Protein AF-A0A1L7GFX3-F1 (afdb_monomer)

Solvent-accessible surface area (backbone atoms only — not comparable to full-atom values): 7476 Å² total; per-residue (Å²): 140,86,83,82,81,81,78,83,74,85,76,79,79,80,67,77,78,74,53,72,65,54,54,51,50,52,54,73,70,51,88,60,59,91,65,39,43,67,44,82,54,96,94,34,83,44,75,42,70,45,82,66,70,79,55,50,61,63,53,49,54,53,33,62,64,45,45,82,72,45,58,91,97,56,78,64,75,74,83,45,100,79,50,70,96,71,86,85,87,68,61,90,55,42,68,42,77,40,62,78,95,73,61,45,71,44,80,47,67,125

Secondary structure (DSSP, 8-state):
---------------SPPPHHHHHHHHHH--PPTTEEEEEETTEEEEEE---GGGHHHHHHHHHHHHTTSPTT------BTTB-SS-----TTS-EEEPTTT-EEEP---

pLDDT: mean 72.84, std 16.41, range [32.16, 92.0]

Foldseek 3Di:
DDDDDDDDDDDPDDDDLPDLVVVVVCQVPDPQPPQWHWDQDPNDTDIGGHPPCPCVVVLVVVQVVCQVVDDPPDGRDDQDPVGDPDDDDDPQQDWDQDDPPVGDTDGRRD

Mean predicted aligned error: 13.41 Å

Radius of gyration: 19.48 Å; Cα contacts (8 Å, |Δi|>4): 80; chains: 1; bounding box: 34×40×52 Å

Nearest PDB structures (foldseek):
  2l6r-assembly1_A  TM=3.110E-01  e=3.092E+00  Lambdavirus lambda
  8f7x-assembly1_R  TM=3.405E-01  e=8.062E+00  Homo sapiens
  7d59-assembly1_O  TM=2.971E-01  e=7.031E+00  Homo sapiens

Structure (mmCIF, N/CA/C/O backbone):
data_AF-A0A1L7GFX3-F1
#
_entry.id   AF-A0A1L7GFX3-F1
#
loop_
_atom_site.group_PDB
_atom_site.id
_atom_site.type_symbol
_atom_site.label_atom_id
_atom_site.label_alt_id
_atom_site.label_comp_id
_atom_site.label_asym_id
_atom_site.label_entity_id
_atom_site.label_seq_id
_atom_site.pdbx_PDB_ins_code
_atom_site.Cartn_x
_atom_site.Cartn_y
_atom_site.Cartn_z
_atom_site.occupancy
_atom_site.B_iso_or_equiv
_atom_site.auth_seq_id
_atom_site.auth_comp_id
_atom_site.auth_asym_id
_atom_site.auth_atom_id
_atom_site.pdbx_PDB_model_num
ATOM 1 N N . MET A 1 1 ? 20.996 23.389 27.870 1.00 32.59 1 MET A N 1
ATOM 2 C CA . MET A 1 1 ? 20.246 22.245 28.429 1.00 32.59 1 MET A CA 1
ATOM 3 C C . MET A 1 1 ? 18.790 22.652 28.503 1.00 32.59 1 MET A C 1
ATOM 5 O O . MET A 1 1 ? 18.448 23.489 29.323 1.00 32.59 1 MET A O 1
ATOM 9 N N . THR A 1 2 ? 17.964 22.149 27.594 1.00 32.16 2 THR A N 1
ATOM 10 C CA . THR A 1 2 ? 16.516 22.385 27.579 1.00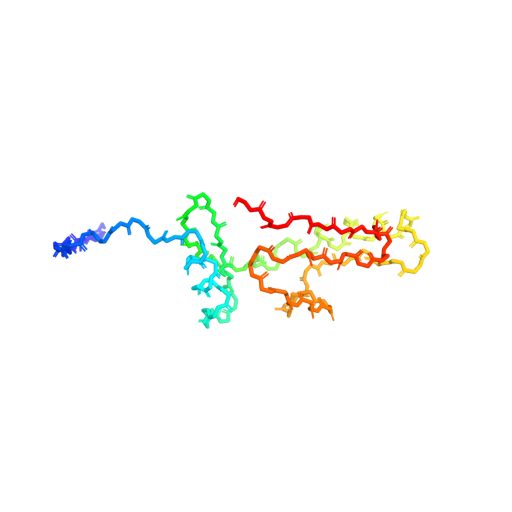 32.16 2 THR A CA 1
ATOM 11 C C . THR A 1 2 ? 15.853 21.106 28.070 1.00 32.16 2 THR A C 1
ATOM 13 O O . THR A 1 2 ? 15.974 20.057 27.446 1.00 32.16 2 THR A O 1
ATOM 16 N N . ILE A 1 3 ? 15.237 21.188 29.243 1.00 39.69 3 ILE A N 1
ATOM 17 C CA . ILE A 1 3 ? 14.490 20.113 29.898 1.00 39.69 3 ILE A CA 1
ATOM 18 C C . ILE A 1 3 ? 13.079 20.085 29.306 1.00 39.69 3 ILE A C 1
ATOM 20 O O . ILE A 1 3 ? 12.332 21.051 29.439 1.00 39.69 3 ILE A O 1
ATOM 24 N N . MET A 1 4 ? 12.731 18.991 28.631 1.00 35.28 4 MET A N 1
ATOM 25 C CA . MET A 1 4 ? 11.360 18.686 28.223 1.00 35.28 4 MET A CA 1
ATOM 26 C C . MET A 1 4 ? 10.623 18.110 29.435 1.00 35.28 4 MET A C 1
ATOM 28 O O . MET A 1 4 ? 10.963 17.028 29.906 1.00 35.28 4 MET A O 1
ATOM 32 N N . ILE A 1 5 ? 9.643 18.845 29.959 1.00 46.97 5 ILE A N 1
ATOM 33 C CA . ILE A 1 5 ? 8.730 18.354 30.996 1.00 46.97 5 ILE A CA 1
ATOM 34 C C . ILE A 1 5 ? 7.619 17.580 30.282 1.00 46.97 5 ILE A C 1
ATOM 36 O O . ILE A 1 5 ? 6.724 18.176 29.684 1.00 46.97 5 ILE A O 1
ATOM 40 N N . GLU A 1 6 ? 7.682 16.253 30.328 1.00 43.09 6 GLU A N 1
ATOM 41 C CA . GLU A 1 6 ? 6.571 15.388 29.937 1.00 43.09 6 GLU A CA 1
ATOM 42 C C . GLU A 1 6 ? 5.477 15.497 31.013 1.00 43.09 6 GLU A C 1
ATOM 44 O O . GLU A 1 6 ? 5.648 15.045 32.146 1.00 43.09 6 GLU A O 1
ATOM 49 N N . ARG A 1 7 ? 4.354 16.158 30.701 1.00 38.66 7 ARG A N 1
ATOM 50 C CA . ARG A 1 7 ? 3.148 16.075 31.537 1.00 38.66 7 ARG A CA 1
ATOM 51 C C . ARG A 1 7 ? 2.465 14.745 31.242 1.00 38.66 7 ARG A C 1
ATOM 53 O O . ARG A 1 7 ? 1.785 14.621 30.230 1.00 38.66 7 ARG A O 1
ATOM 60 N N . ALA A 1 8 ? 2.598 13.786 32.151 1.00 39.62 8 ALA A N 1
ATOM 61 C CA . ALA A 1 8 ? 1.739 12.611 32.167 1.00 39.62 8 ALA A CA 1
ATOM 62 C C . ALA A 1 8 ? 0.298 13.044 32.492 1.00 39.62 8 ALA A C 1
ATOM 64 O O . ALA A 1 8 ? -0.006 13.453 33.614 1.00 39.62 8 ALA A O 1
ATOM 65 N N . THR A 1 9 ? -0.593 12.992 31.506 1.00 41.22 9 THR A N 1
ATOM 66 C CA . THR A 1 9 ? -2.040 12.997 31.741 1.00 41.22 9 THR A CA 1
ATOM 67 C C . THR A 1 9 ? -2.474 11.578 32.113 1.00 41.22 9 THR A C 1
ATOM 69 O O . THR A 1 9 ? -2.211 10.661 31.329 1.00 41.22 9 THR A O 1
ATOM 72 N N . PRO A 1 10 ? -3.139 11.358 33.262 1.00 38.91 10 PRO A N 1
ATOM 73 C CA . PRO A 1 10 ? -3.716 10.061 33.569 1.00 38.91 10 PRO A CA 1
ATOM 74 C C . PRO A 1 10 ? -4.920 9.871 32.645 1.00 38.91 10 PRO A C 1
ATOM 76 O O . PRO A 1 10 ? -5.930 10.554 32.783 1.00 38.91 10 PRO A O 1
ATOM 79 N N . THR A 1 11 ? -4.793 8.990 31.656 1.00 42.59 11 THR A N 1
ATOM 80 C CA . THR A 1 11 ? -5.955 8.539 30.885 1.00 42.59 11 THR A CA 1
ATOM 81 C C . THR A 1 11 ? -6.556 7.375 31.660 1.00 42.59 11 THR A C 1
ATOM 83 O O . THR A 1 11 ? -6.063 6.250 31.596 1.00 42.59 11 THR A O 1
ATOM 86 N N . GLU A 1 12 ? -7.561 7.683 32.480 1.00 43.75 12 GLU A N 1
ATOM 87 C CA . GLU A 1 12 ? -8.477 6.689 33.030 1.00 43.75 12 GLU A CA 1
ATOM 88 C C . GLU A 1 12 ? -9.185 5.952 31.889 1.00 43.75 12 GLU A C 1
ATOM 90 O O . GLU A 1 12 ? -9.571 6.551 30.887 1.00 43.75 12 GLU A O 1
ATOM 95 N N . THR A 1 13 ? -9.405 4.654 32.104 1.00 42.62 13 THR A N 1
ATOM 96 C CA . THR A 1 13 ? -10.074 3.707 31.202 1.00 42.62 13 THR A CA 1
ATOM 97 C C . THR A 1 13 ? -9.224 3.300 30.000 1.00 42.62 13 THR A C 1
ATOM 99 O O . THR A 1 13 ? -9.382 3.808 28.897 1.00 42.62 13 THR A O 1
ATOM 102 N N . SER A 1 14 ? -8.356 2.301 30.198 1.00 42.12 14 SER A N 1
ATOM 103 C CA . SER A 1 14 ? -7.962 1.432 29.087 1.00 42.12 14 SER A CA 1
ATOM 104 C C . SER A 1 14 ? -9.203 0.623 28.704 1.00 42.12 14 SER A C 1
ATOM 106 O O . SER A 1 14 ? -9.640 -0.197 29.517 1.00 42.12 14 SER A O 1
ATOM 108 N N . PRO A 1 15 ? -9.783 0.794 27.503 1.00 58.66 15 PRO A N 1
ATOM 109 C CA . PRO A 1 15 ? -10.631 -0.248 26.949 1.00 58.66 15 PRO A CA 1
ATOM 110 C C . PRO A 1 15 ? -9.761 -1.507 26.798 1.00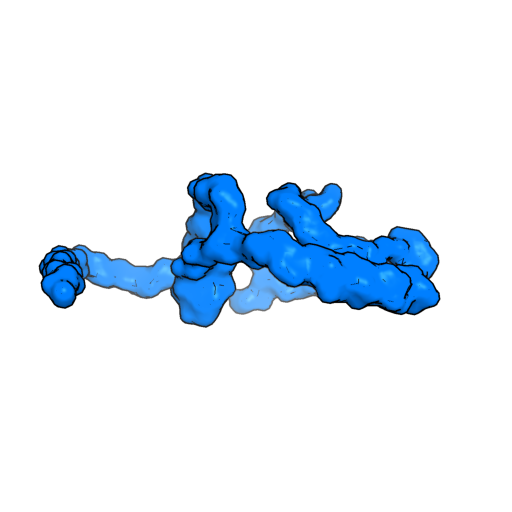 58.66 15 PRO A C 1
ATOM 112 O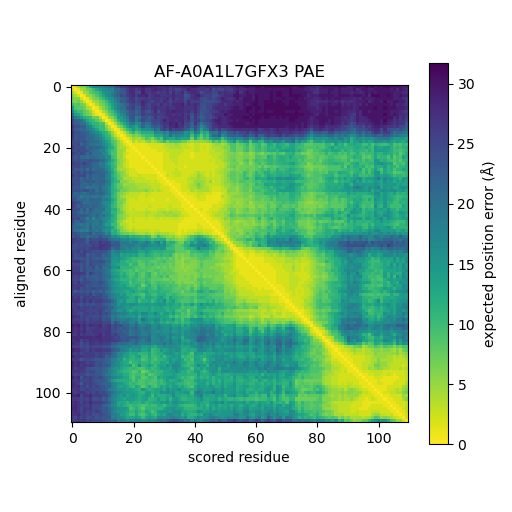 O . PRO A 1 15 ? -8.525 -1.437 26.890 1.00 58.66 15 PRO A O 1
ATOM 115 N N . ALA A 1 16 ? -10.376 -2.667 26.553 1.00 60.88 16 ALA A N 1
ATOM 116 C CA . ALA A 1 16 ? -9.623 -3.780 25.980 1.00 60.88 16 ALA A CA 1
ATOM 117 C C . ALA A 1 16 ? -8.752 -3.231 24.832 1.00 60.88 16 ALA A C 1
ATOM 119 O O . ALA A 1 16 ? -9.225 -2.333 24.124 1.00 60.88 16 ALA A O 1
ATOM 120 N N . PRO A 1 17 ? -7.484 -3.668 24.692 1.00 62.41 17 PRO A N 1
ATOM 121 C CA . PRO A 1 17 ? -6.633 -3.165 23.625 1.00 62.41 17 PRO A CA 1
ATOM 122 C C . PRO A 1 17 ? -7.424 -3.219 22.314 1.00 62.41 17 PRO A C 1
ATOM 124 O O . PRO A 1 17 ? -8.095 -4.233 22.087 1.00 62.41 17 PRO A O 1
ATOM 127 N N . PRO A 1 18 ? -7.419 -2.131 21.517 1.00 68.88 18 PRO A N 1
ATOM 128 C CA . PRO A 1 18 ? -8.187 -2.080 20.281 1.00 68.88 18 PRO A CA 1
ATOM 129 C C . PRO A 1 18 ? -7.901 -3.343 19.483 1.00 68.88 18 PRO A C 1
ATOM 131 O O . PRO A 1 18 ? -6.750 -3.807 19.451 1.00 68.88 18 PRO A O 1
ATOM 134 N N . ALA A 1 19 ? -8.943 -3.920 18.884 1.00 83.38 19 ALA A N 1
ATOM 135 C CA . ALA A 1 19 ? -8.746 -5.094 18.057 1.00 83.38 19 ALA A CA 1
ATOM 136 C C . ALA A 1 19 ? -7.712 -4.742 16.980 1.00 83.38 19 ALA A C 1
ATOM 138 O O . ALA A 1 19 ? -7.600 -3.592 16.546 1.00 83.38 19 ALA A O 1
ATOM 139 N N . PHE A 1 20 ? -6.918 -5.720 16.548 1.00 80.81 20 PHE A N 1
ATOM 140 C CA . PHE A 1 20 ? -5.912 -5.485 15.511 1.00 80.81 20 PHE A CA 1
ATOM 141 C C . PHE A 1 20 ? -6.524 -4.822 14.259 1.00 80.81 20 PHE A C 1
ATOM 143 O O . PHE A 1 20 ? -5.905 -3.958 13.640 1.00 80.81 20 PHE A O 1
ATOM 150 N N . GLU A 1 21 ? -7.780 -5.151 13.960 1.00 80.88 21 GLU A N 1
ATOM 151 C CA . GLU A 1 21 ? -8.610 -4.544 12.918 1.00 80.88 21 GLU A CA 1
ATOM 152 C C . GLU A 1 21 ? -8.829 -3.035 13.091 1.00 80.88 21 GLU A C 1
ATOM 154 O O . GLU A 1 21 ? -8.729 -2.282 12.119 1.00 80.88 21 GLU A O 1
ATOM 159 N N . ASP A 1 22 ? -9.081 -2.572 14.316 1.00 85.75 22 ASP A N 1
ATOM 160 C CA . ASP A 1 22 ? -9.273 -1.150 14.610 1.00 85.75 22 ASP A CA 1
ATOM 161 C C . ASP A 1 22 ? -7.980 -0.373 14.347 1.00 85.75 22 ASP A C 1
ATOM 163 O O . ASP A 1 22 ? -7.998 0.723 13.781 1.00 85.75 22 ASP A O 1
ATOM 167 N N . LEU A 1 23 ? -6.835 -0.968 14.698 1.00 86.81 23 LEU A N 1
ATOM 168 C CA . LEU A 1 23 ? -5.519 -0.390 14.427 1.00 86.81 23 LEU A CA 1
ATOM 169 C C . LEU A 1 23 ? -5.233 -0.323 12.923 1.00 86.81 23 LEU A C 1
ATOM 171 O O . LEU A 1 23 ? -4.729 0.695 12.450 1.00 86.81 23 LEU A O 1
ATOM 175 N N . LEU A 1 24 ? -5.573 -1.370 12.164 1.00 85.06 24 LEU A N 1
ATOM 176 C CA . LEU A 1 24 ? -5.434 -1.373 10.704 1.00 85.06 24 LEU A CA 1
ATOM 177 C C . LEU A 1 24 ? -6.283 -0.277 10.057 1.00 85.06 24 LEU A C 1
ATOM 179 O O . LEU A 1 24 ? -5.777 0.469 9.217 1.00 85.06 24 LEU A O 1
ATOM 183 N N . ARG A 1 25 ? -7.548 -0.151 10.472 1.00 85.12 25 ARG A N 1
ATOM 184 C CA . ARG A 1 25 ? -8.460 0.880 9.966 1.00 85.12 25 ARG A CA 1
ATOM 185 C C . ARG A 1 25 ? -7.951 2.277 10.282 1.00 85.12 25 ARG A C 1
ATOM 187 O O . ARG A 1 25 ? -7.857 3.107 9.385 1.00 85.12 25 ARG A O 1
ATOM 194 N N . THR A 1 26 ? -7.521 2.484 11.524 1.00 89.25 26 THR A N 1
ATOM 195 C CA . THR A 1 26 ? -6.933 3.751 11.965 1.00 89.25 26 THR A CA 1
ATOM 196 C C . THR A 1 26 ? -5.737 4.132 11.094 1.00 89.25 26 THR A C 1
ATOM 198 O O . THR A 1 26 ? -5.672 5.261 10.626 1.00 89.25 26 THR A O 1
ATOM 201 N N . VAL A 1 27 ? -4.808 3.207 10.818 1.00 88.56 27 VAL A N 1
ATOM 202 C CA . VAL A 1 27 ? -3.651 3.494 9.947 1.00 88.56 27 VAL A CA 1
ATOM 203 C C . VAL A 1 27 ? -4.074 3.797 8.510 1.00 88.56 27 VAL A C 1
ATOM 205 O O . VAL A 1 27 ? -3.505 4.696 7.897 1.00 88.56 27 VAL A O 1
ATOM 208 N N . ALA A 1 28 ? -5.046 3.059 7.970 1.00 83.94 28 ALA A N 1
ATOM 209 C CA . ALA A 1 28 ? -5.490 3.208 6.585 1.00 83.94 28 ALA A CA 1
ATOM 210 C C . ALA A 1 28 ? -6.236 4.527 6.322 1.00 83.94 28 ALA A C 1
ATOM 212 O O . ALA A 1 28 ? -6.146 5.065 5.220 1.00 83.94 28 ALA A O 1
ATOM 213 N N . GLU A 1 29 ? -6.969 5.031 7.314 1.00 87.44 29 GLU A N 1
ATOM 214 C CA . GLU A 1 29 ? -7.769 6.259 7.215 1.00 87.44 29 GLU A CA 1
ATOM 215 C C . GLU A 1 29 ? -7.008 7.512 7.678 1.00 87.44 29 GLU A C 1
ATOM 217 O O . GLU A 1 29 ? -7.494 8.630 7.509 1.00 87.44 29 GLU A O 1
ATOM 222 N N . MET A 1 30 ? -5.816 7.351 8.261 1.00 86.12 30 MET A N 1
ATOM 223 C CA . MET A 1 30 ? -5.052 8.466 8.808 1.00 86.12 30 MET A CA 1
ATOM 224 C C . MET A 1 30 ? -4.496 9.376 7.708 1.00 86.12 30 MET A C 1
ATOM 226 O O . MET A 1 30 ? -3.655 8.967 6.903 1.00 86.12 30 MET A O 1
ATOM 230 N N . ASP A 1 31 ? -4.901 10.646 7.747 1.00 86.12 31 ASP A N 1
ATOM 231 C CA . ASP A 1 31 ? -4.346 11.705 6.905 1.00 86.12 31 ASP A CA 1
ATOM 232 C C . ASP A 1 31 ? -2.916 12.032 7.357 1.00 86.12 31 ASP A C 1
ATOM 234 O O . ASP A 1 31 ? -2.672 12.778 8.311 1.00 86.12 31 ASP A O 1
ATOM 238 N N . THR A 1 32 ? -1.949 11.355 6.740 1.00 84.44 32 THR A N 1
ATOM 239 C CA . THR A 1 32 ? -0.547 11.463 7.130 1.00 84.44 32 THR A CA 1
ATOM 240 C C . THR A 1 32 ? 0.058 12.721 6.503 1.00 84.44 32 THR A C 1
ATOM 242 O O . THR A 1 32 ? -0.013 12.861 5.284 1.00 84.44 32 THR A O 1
ATOM 245 N N . PRO A 1 33 ? 0.707 13.606 7.287 1.00 81.56 33 PRO A N 1
ATOM 246 C CA . PRO A 1 33 ? 1.313 14.819 6.749 1.00 81.56 33 PRO A CA 1
ATOM 247 C C . PRO A 1 33 ? 2.303 14.537 5.616 1.00 81.56 33 PRO A C 1
ATOM 249 O O . PRO A 1 33 ? 3.023 13.534 5.646 1.00 81.56 33 PRO A O 1
ATOM 252 N N . ASP A 1 34 ? 2.410 15.470 4.670 1.00 79.62 34 ASP A N 1
ATOM 253 C CA . ASP A 1 34 ? 3.329 15.359 3.537 1.00 79.62 34 ASP A CA 1
ATOM 254 C C . ASP A 1 34 ? 4.754 14.997 3.972 1.00 79.62 34 ASP A C 1
ATOM 256 O O . ASP A 1 34 ? 5.377 15.629 4.832 1.00 79.62 34 ASP A O 1
ATOM 260 N N . GLY A 1 35 ? 5.295 13.956 3.340 1.00 75.00 35 GLY A N 1
ATOM 261 C CA . GLY A 1 35 ? 6.630 13.455 3.646 1.00 75.00 35 GLY A CA 1
ATOM 262 C C . GLY A 1 35 ? 6.714 12.617 4.921 1.00 75.00 35 GLY A C 1
ATOM 263 O O . GLY A 1 35 ? 7.829 12.316 5.346 1.00 75.00 35 GLY A O 1
ATOM 264 N N . PHE A 1 36 ? 5.589 12.211 5.508 1.00 80.81 36 PHE A N 1
ATOM 265 C CA . PHE A 1 36 ? 5.505 11.185 6.544 1.00 80.81 36 PHE A CA 1
ATOM 266 C C . PHE A 1 36 ? 4.736 9.967 6.027 1.00 80.81 36 PHE A C 1
ATOM 268 O O . PHE A 1 36 ? 3.965 10.046 5.075 1.00 80.81 36 PHE A O 1
ATOM 275 N N . LYS A 1 37 ? 4.974 8.815 6.650 1.00 81.56 37 LYS A N 1
ATOM 276 C CA . LYS A 1 37 ? 4.253 7.573 6.388 1.00 81.56 37 LYS A CA 1
ATOM 277 C C . LYS A 1 37 ? 3.812 6.953 7.707 1.00 81.56 37 LYS A C 1
ATOM 279 O O . LYS A 1 37 ? 4.613 6.855 8.639 1.00 81.56 37 LYS A O 1
ATOM 284 N N . ALA A 1 38 ? 2.557 6.524 7.747 1.00 88.50 38 ALA A N 1
ATOM 285 C CA . ALA A 1 38 ? 1.990 5.724 8.817 1.00 88.50 38 ALA A CA 1
ATOM 286 C C . ALA A 1 38 ? 2.167 4.226 8.557 1.00 88.50 38 ALA A C 1
ATOM 288 O O . ALA A 1 38 ? 1.912 3.747 7.451 1.00 88.50 38 ALA A O 1
ATOM 289 N N . GLU A 1 39 ? 2.576 3.479 9.578 1.00 86.00 39 GLU A N 1
ATOM 290 C CA . GLU A 1 39 ? 2.727 2.025 9.527 1.00 86.00 39 GLU A CA 1
ATOM 291 C C . GLU A 1 39 ? 2.258 1.389 10.841 1.00 86.00 39 GLU A C 1
ATOM 293 O O . GLU A 1 39 ? 2.440 1.961 11.916 1.00 86.00 39 GLU A O 1
ATOM 298 N N . LEU A 1 40 ? 1.688 0.182 10.775 1.00 87.81 40 LEU A N 1
ATOM 299 C CA . LEU A 1 40 ? 1.400 -0.630 11.958 1.00 87.81 40 LEU A CA 1
ATOM 300 C C . LEU A 1 40 ? 2.579 -1.576 12.222 1.00 87.81 40 LEU A C 1
ATOM 302 O O . LEU A 1 40 ? 2.779 -2.548 11.497 1.00 87.81 40 LEU A O 1
ATOM 306 N N . ILE A 1 41 ? 3.364 -1.305 13.265 1.00 84.12 41 ILE A N 1
ATOM 307 C CA . ILE A 1 41 ? 4.558 -2.083 13.621 1.00 84.12 41 ILE A CA 1
ATOM 308 C C . ILE A 1 41 ? 4.393 -2.617 15.042 1.00 84.12 41 ILE A C 1
ATOM 310 O O . ILE A 1 41 ? 4.343 -1.848 16.000 1.00 84.12 41 ILE A O 1
ATOM 314 N N . ARG A 1 42 ? 4.343 -3.948 15.197 1.00 83.12 42 ARG A N 1
ATOM 315 C CA . ARG A 1 42 ? 4.232 -4.623 16.510 1.00 83.12 42 ARG A CA 1
ATOM 316 C C . ARG A 1 42 ? 3.062 -4.092 17.361 1.00 83.12 42 ARG A C 1
ATOM 318 O O . ARG A 1 42 ? 3.237 -3.795 18.540 1.00 83.12 42 ARG A O 1
ATOM 325 N N . GLY A 1 43 ? 1.891 -3.920 16.741 1.00 82.62 43 GLY A N 1
ATOM 326 C CA . GLY A 1 43 ? 0.681 -3.412 17.403 1.00 82.62 43 GLY A CA 1
ATOM 327 C C . GLY A 1 43 ? 0.707 -1.916 17.736 1.00 82.62 43 GLY A C 1
ATOM 328 O O . GLY A 1 43 ? -0.144 -1.445 18.481 1.00 82.62 43 GLY A O 1
ATOM 329 N N . LYS A 1 44 ? 1.679 -1.159 17.212 1.00 85.56 44 LYS A N 1
ATOM 330 C CA . LYS A 1 44 ? 1.783 0.293 17.397 1.00 85.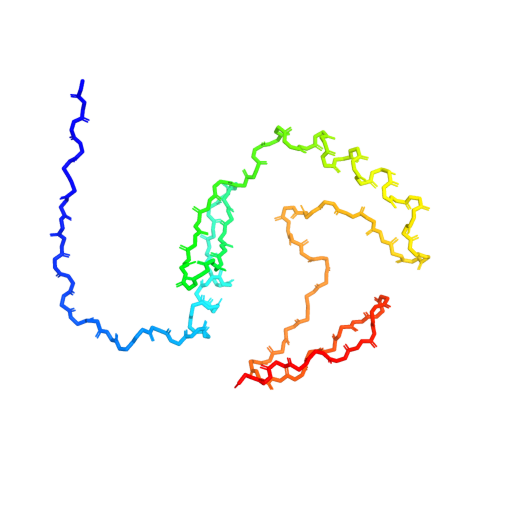56 44 LYS A CA 1
ATOM 331 C C . LYS A 1 44 ? 1.676 1.003 16.061 1.00 85.56 44 LYS A C 1
ATOM 333 O O . LYS A 1 44 ? 2.334 0.607 15.100 1.00 85.56 44 LYS A O 1
ATOM 338 N N . ILE A 1 45 ? 0.897 2.075 16.027 1.00 89.88 45 ILE A N 1
ATOM 339 C CA . ILE A 1 45 ? 0.891 3.000 14.897 1.00 89.88 45 ILE A CA 1
ATOM 340 C C . ILE A 1 45 ? 2.156 3.852 14.990 1.00 89.88 45 ILE A C 1
ATOM 342 O O . ILE A 1 45 ? 2.372 4.559 15.974 1.00 89.88 45 ILE A O 1
ATOM 346 N N . VAL A 1 46 ? 3.012 3.749 13.980 1.00 89.25 46 VAL A N 1
ATOM 347 C CA . VAL A 1 46 ? 4.264 4.491 13.862 1.00 89.25 46 VAL A CA 1
ATOM 348 C C . VAL A 1 46 ? 4.137 5.441 12.683 1.00 89.25 46 VAL A C 1
ATOM 350 O O . VAL A 1 46 ? 3.958 5.008 11.549 1.00 89.25 46 VAL A O 1
ATOM 353 N N . VAL A 1 47 ? 4.258 6.740 12.949 1.00 88.88 47 VAL A N 1
ATOM 354 C CA . VAL A 1 47 ? 4.329 7.772 11.911 1.00 88.88 47 VAL A CA 1
ATOM 355 C C . VAL A 1 47 ? 5.765 8.251 11.833 1.00 88.88 47 VAL A C 1
ATOM 357 O O . VAL A 1 47 ? 6.299 8.799 12.798 1.00 88.88 47 VAL A O 1
ATOM 360 N N . SER A 1 48 ? 6.414 8.017 10.699 1.00 82.19 48 SER A N 1
ATOM 361 C CA . SER A 1 48 ? 7.821 8.371 10.509 1.00 82.19 48 SER A CA 1
ATOM 362 C C . SER A 1 48 ? 8.006 9.226 9.260 1.00 82.19 48 SER A C 1
ATOM 364 O O . SER A 1 48 ? 7.238 9.076 8.308 1.00 82.19 48 SER A O 1
ATOM 366 N N . PRO A 1 49 ? 8.998 10.137 9.233 1.00 78.81 49 PRO A N 1
ATOM 367 C CA . PRO A 1 49 ? 9.356 10.823 8.003 1.00 78.81 49 PRO A CA 1
ATOM 368 C C . PRO A 1 49 ? 9.683 9.780 6.935 1.00 78.81 49 PRO A C 1
ATOM 370 O O . PRO A 1 49 ? 10.509 8.894 7.167 1.00 78.81 49 PRO A O 1
ATOM 373 N N . PHE A 1 50 ? 9.070 9.902 5.761 1.00 65.44 50 PHE A N 1
ATOM 374 C CA . PHE A 1 50 ? 9.442 9.124 4.591 1.00 65.44 50 PHE A CA 1
ATOM 375 C C . PHE A 1 50 ? 10.946 9.268 4.366 1.00 65.44 50 PHE A C 1
ATOM 377 O O . PHE A 1 50 ? 11.515 10.334 4.637 1.00 65.44 50 PHE A O 1
ATOM 384 N N . SER A 1 51 ? 11.599 8.203 3.897 1.00 60.78 51 SER A N 1
ATOM 385 C CA . SER A 1 51 ? 13.043 8.152 3.680 1.00 60.78 51 SER A CA 1
ATOM 386 C C . SER A 1 51 ? 13.462 9.335 2.806 1.00 60.78 51 SER A C 1
ATOM 388 O O . SER A 1 51 ? 13.381 9.284 1.579 1.00 60.78 51 SER A O 1
ATOM 390 N N . ARG A 1 52 ? 13.885 10.443 3.439 1.00 59.31 52 ARG A N 1
ATOM 391 C CA . ARG A 1 52 ? 14.309 11.652 2.728 1.00 59.31 52 ARG A CA 1
ATOM 392 C C . ARG A 1 52 ? 15.377 11.216 1.742 1.00 59.31 52 ARG A C 1
ATOM 394 O O . ARG A 1 52 ? 16.311 10.550 2.176 1.00 59.31 52 ARG A O 1
ATOM 401 N N . LEU A 1 53 ? 15.193 11.587 0.471 1.00 56.56 53 LEU A N 1
ATOM 402 C CA . LEU A 1 53 ? 15.954 11.398 -0.784 1.00 56.56 53 LEU A CA 1
ATOM 403 C C . LEU A 1 53 ? 17.364 10.754 -0.776 1.00 56.56 53 LEU A C 1
ATOM 405 O O . LEU A 1 53 ? 17.805 10.292 -1.822 1.00 56.56 53 LEU A O 1
ATOM 409 N N . ARG A 1 54 ? 18.094 10.676 0.337 1.00 64.25 54 ARG A N 1
ATOM 410 C CA . ARG A 1 54 ? 19.380 9.982 0.507 1.00 64.25 54 ARG A CA 1
ATOM 411 C C . ARG A 1 54 ? 19.353 8.522 0.046 1.00 64.25 54 ARG A C 1
ATOM 413 O O . ARG A 1 54 ? 20.337 8.063 -0.523 1.00 64.25 54 ARG A O 1
ATOM 420 N N . TYR A 1 55 ? 18.233 7.821 0.221 1.00 68.06 55 TYR A N 1
ATOM 421 C CA . TYR A 1 55 ? 18.088 6.434 -0.240 1.00 68.06 55 TYR A CA 1
ATOM 422 C C . TYR A 1 55 ? 17.663 6.311 -1.708 1.00 68.06 55 TYR A C 1
ATOM 424 O O . TYR A 1 55 ? 17.727 5.218 -2.264 1.00 68.06 55 TYR A O 1
ATOM 432 N N . SER A 1 56 ? 17.303 7.416 -2.373 1.00 73.25 56 SER A N 1
ATOM 433 C CA . SER A 1 56 ? 16.815 7.382 -3.759 1.00 73.25 56 SER A CA 1
ATOM 434 C C . SER A 1 56 ? 17.848 6.804 -4.727 1.00 73.25 56 SER A C 1
ATOM 436 O O . SER A 1 56 ? 17.504 5.976 -5.565 1.00 73.25 56 SER A O 1
ATOM 438 N N . ARG A 1 57 ? 19.127 7.180 -4.588 1.00 80.31 57 ARG A N 1
ATOM 439 C CA . ARG A 1 57 ? 20.194 6.706 -5.478 1.00 80.31 57 ARG A CA 1
ATOM 440 C C . ARG A 1 57 ? 20.469 5.205 -5.294 1.00 80.31 57 ARG A C 1
ATOM 442 O O . ARG A 1 57 ? 20.420 4.507 -6.303 1.00 80.31 57 ARG A O 1
ATOM 449 N N . PRO A 1 58 ? 20.705 4.679 -4.073 1.00 83.12 58 PRO A N 1
ATOM 450 C CA . PRO A 1 58 ? 20.816 3.234 -3.868 1.00 83.12 58 PRO A CA 1
ATOM 451 C C . PRO A 1 58 ? 19.578 2.450 -4.324 1.00 83.12 58 PRO A C 1
ATOM 453 O O . PRO A 1 58 ? 19.728 1.445 -5.010 1.00 83.12 58 PRO A O 1
ATOM 456 N N . MET A 1 59 ? 18.364 2.921 -4.010 1.00 82.00 59 MET A N 1
ATOM 457 C CA . MET A 1 59 ? 17.128 2.237 -4.415 1.00 82.00 59 MET A CA 1
ATOM 458 C C . MET A 1 59 ? 16.943 2.217 -5.935 1.00 82.00 59 MET A C 1
ATOM 460 O O . MET A 1 59 ? 16.503 1.210 -6.484 1.00 82.00 59 MET A O 1
ATOM 464 N N . ARG A 1 60 ? 17.315 3.301 -6.629 1.00 82.69 60 ARG A N 1
ATOM 465 C CA . ARG A 1 60 ? 17.299 3.354 -8.094 1.00 82.69 60 ARG A CA 1
ATOM 466 C C . ARG A 1 60 ? 18.271 2.344 -8.703 1.00 82.69 60 ARG A C 1
ATOM 468 O O . ARG A 1 60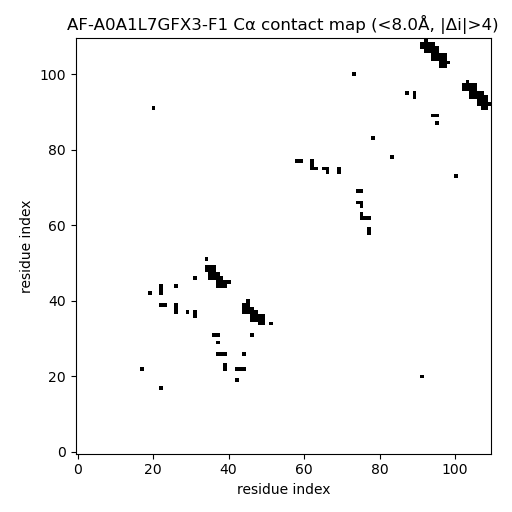 ? 17.870 1.609 -9.592 1.00 82.69 60 ARG A O 1
ATOM 475 N N . LEU A 1 61 ? 19.507 2.276 -8.202 1.00 87.38 61 LEU A N 1
ATOM 476 C CA . LEU A 1 61 ? 20.504 1.317 -8.696 1.00 87.38 61 LEU A CA 1
ATOM 477 C C . LEU A 1 61 ? 20.067 -0.133 -8.460 1.00 87.38 61 LEU A C 1
ATOM 479 O O . LEU A 1 61 ? 20.188 -0.963 -9.354 1.00 87.38 61 LEU A O 1
ATOM 483 N N . LEU A 1 62 ? 19.525 -0.431 -7.276 1.00 87.19 62 LEU A N 1
ATOM 484 C CA . LEU A 1 62 ? 18.990 -1.757 -6.971 1.00 87.19 62 LEU A CA 1
ATOM 485 C C . LEU A 1 62 ? 17.861 -2.130 -7.938 1.00 87.19 62 LEU A C 1
ATOM 487 O O . LEU A 1 62 ? 17.850 -3.224 -8.490 1.00 87.19 62 LEU A O 1
ATOM 491 N N . ARG A 1 63 ? 16.934 -1.202 -8.180 1.00 87.00 63 ARG A N 1
ATOM 492 C CA . ARG A 1 63 ? 15.853 -1.390 -9.146 1.00 87.00 63 ARG A CA 1
ATOM 493 C C . ARG A 1 63 ? 16.383 -1.644 -10.560 1.00 87.00 63 ARG A C 1
ATOM 495 O O . ARG A 1 63 ? 15.916 -2.574 -11.204 1.00 87.00 63 ARG A O 1
ATOM 502 N N . GLU A 1 64 ? 17.343 -0.850 -11.032 1.00 88.19 64 GLU A N 1
ATOM 503 C CA . GLU A 1 64 ? 17.962 -1.026 -12.357 1.00 88.19 64 GLU A CA 1
ATOM 504 C C . GLU A 1 64 ? 18.582 -2.425 -12.509 1.00 88.19 64 GLU A C 1
ATOM 506 O O . GLU A 1 64 ? 18.393 -3.067 -13.539 1.00 88.19 64 GLU A O 1
ATOM 511 N N . GLN A 1 65 ? 19.255 -2.932 -11.471 1.00 90.31 65 GLN A N 1
ATOM 512 C CA . GLN A 1 65 ? 19.828 -4.285 -11.467 1.00 90.31 65 GLN A CA 1
ATOM 513 C C . GLN A 1 65 ? 18.763 -5.387 -11.426 1.00 90.31 65 GLN A C 1
ATOM 515 O O . GLN A 1 65 ? 18.913 -6.431 -12.062 1.00 90.31 65 GLN A O 1
ATOM 520 N N . LEU A 1 66 ? 17.686 -5.175 -10.669 1.00 88.44 66 LEU A N 1
ATOM 521 C CA . LEU A 1 66 ? 16.598 -6.142 -10.582 1.00 88.44 66 LEU A CA 1
ATOM 522 C C . LEU A 1 66 ? 15.795 -6.206 -11.877 1.00 88.44 66 LEU A C 1
ATOM 524 O O . LEU A 1 66 ? 15.356 -7.291 -12.234 1.00 88.44 66 LEU A O 1
ATOM 528 N N . GLN A 1 67 ? 15.643 -5.093 -12.600 1.00 86.44 67 GLN A N 1
ATOM 529 C CA . GLN A 1 67 ? 14.779 -5.003 -13.779 1.00 86.44 67 GLN A CA 1
ATOM 530 C C . GLN A 1 67 ? 15.102 -6.049 -14.859 1.00 86.44 67 GLN A C 1
ATOM 532 O O . GLN A 1 67 ? 14.184 -6.522 -15.521 1.00 86.44 67 GLN A O 1
ATOM 537 N N . SER A 1 68 ? 16.366 -6.456 -15.016 1.00 87.50 68 SER A N 1
ATOM 538 C CA . SER A 1 68 ? 16.761 -7.505 -15.970 1.00 87.50 68 SER A CA 1
ATOM 539 C C . SER A 1 68 ? 16.359 -8.926 -15.554 1.00 87.50 68 SER A C 1
ATOM 541 O O . SER A 1 68 ? 16.465 -9.844 -16.358 1.00 87.50 68 SER A O 1
ATOM 543 N N . HIS A 1 69 ? 15.945 -9.116 -14.303 1.00 87.88 69 HIS A N 1
ATOM 544 C CA . HIS A 1 69 ? 15.558 -10.402 -13.713 1.00 87.88 69 HIS A CA 1
ATOM 545 C C . HIS A 1 69 ? 14.056 -10.469 -13.402 1.00 87.88 69 HIS A C 1
ATOM 547 O O . HIS A 1 69 ? 13.586 -11.432 -12.797 1.00 87.88 69 HIS A O 1
ATOM 553 N N . VAL A 1 70 ? 13.304 -9.429 -13.764 1.00 82.94 70 VAL A N 1
ATOM 554 C CA . VAL A 1 70 ? 11.862 -9.362 -13.539 1.00 82.94 70 VAL A CA 1
ATOM 555 C C . VAL A 1 70 ? 11.146 -10.191 -14.616 1.00 82.94 70 VAL A C 1
ATOM 557 O O . VAL A 1 70 ? 11.498 -10.059 -15.787 1.00 82.94 70 VAL A O 1
ATOM 560 N N . PRO A 1 71 ? 10.154 -11.030 -14.252 1.00 82.50 71 PRO A N 1
ATOM 561 C CA . PRO A 1 71 ? 9.361 -11.781 -15.224 1.00 82.50 71 PRO A CA 1
ATOM 562 C C . PRO A 1 71 ? 8.691 -10.879 -16.267 1.00 82.50 71 PRO A C 1
ATOM 564 O O . PRO A 1 71 ? 8.361 -9.725 -15.978 1.00 82.50 71 PRO A O 1
ATOM 567 N N . ASP A 1 72 ? 8.420 -11.425 -17.452 1.00 80.00 72 ASP A N 1
ATOM 568 C CA . ASP A 1 72 ? 7.710 -10.699 -18.506 1.00 80.00 72 ASP A CA 1
ATOM 569 C C . ASP A 1 72 ? 6.368 -10.145 -17.996 1.00 80.00 72 ASP A C 1
ATOM 571 O O . ASP A 1 72 ? 5.595 -10.827 -17.321 1.00 80.00 72 ASP A O 1
ATOM 575 N N . GLY A 1 73 ? 6.101 -8.870 -18.292 1.00 77.44 73 GLY A N 1
ATOM 576 C CA . GLY A 1 73 ? 4.902 -8.160 -17.831 1.00 77.44 73 GLY A CA 1
ATOM 577 C C . GLY A 1 73 ? 4.973 -7.607 -16.401 1.00 77.44 73 GLY A C 1
ATOM 578 O O . GLY A 1 73 ? 4.057 -6.895 -15.989 1.00 77.44 73 GLY A O 1
ATOM 579 N N . CYS A 1 74 ? 6.052 -7.864 -15.658 1.00 73.81 74 CYS A N 1
ATOM 580 C CA . CYS A 1 74 ? 6.282 -7.292 -14.330 1.00 73.81 74 CYS A CA 1
ATOM 581 C C . CYS A 1 74 ? 7.265 -6.102 -14.388 1.00 73.81 74 CYS A C 1
ATOM 583 O O . CYS A 1 74 ? 8.031 -5.941 -15.338 1.00 73.81 74 CYS A O 1
ATOM 585 N N . PHE A 1 75 ? 7.265 -5.246 -13.360 1.00 73.50 75 PHE A N 1
ATOM 586 C CA . PHE A 1 75 ? 8.186 -4.103 -13.255 1.00 73.50 75 PHE A CA 1
ATOM 587 C C . PHE A 1 75 ? 8.814 -4.032 -11.862 1.00 73.50 75 PHE A C 1
ATOM 589 O O . PHE A 1 75 ? 8.106 -4.147 -10.860 1.00 73.50 75 PHE A O 1
ATOM 596 N N . ALA A 1 76 ? 10.126 -3.795 -11.787 1.00 76.50 76 ALA A N 1
ATOM 597 C CA . ALA A 1 76 ? 10.763 -3.427 -10.530 1.00 76.50 76 ALA A CA 1
ATOM 598 C C . ALA A 1 76 ? 10.510 -1.934 -10.287 1.00 76.50 76 ALA A C 1
ATOM 600 O O . ALA A 1 76 ? 10.990 -1.072 -11.034 1.00 76.50 76 ALA A O 1
ATOM 601 N N . ASP A 1 77 ? 9.750 -1.614 -9.236 1.00 72.25 77 ASP A N 1
ATOM 602 C CA . ASP A 1 77 ? 9.476 -0.236 -8.837 1.00 72.25 77 ASP A CA 1
ATOM 603 C C . ASP A 1 77 ? 9.957 0.079 -7.418 1.00 72.25 77 ASP A C 1
ATOM 605 O O . ASP A 1 77 ? 10.043 -0.788 -6.553 1.00 72.25 77 ASP A O 1
ATOM 609 N N . THR A 1 78 ? 10.299 1.341 -7.177 1.00 69.00 78 THR A N 1
ATOM 610 C CA . THR A 1 78 ? 10.396 1.882 -5.821 1.00 69.00 78 THR A CA 1
ATOM 611 C C . THR A 1 78 ? 9.003 2.334 -5.453 1.00 69.00 78 THR A C 1
ATOM 613 O O . THR A 1 78 ? 8.363 2.979 -6.280 1.00 69.00 78 THR A O 1
ATOM 616 N N . SER A 1 79 ? 8.552 2.048 -4.232 1.00 62.03 79 SER A N 1
ATOM 617 C CA . SER A 1 79 ? 7.251 2.501 -3.738 1.00 62.03 79 SER A CA 1
ATOM 618 C C . SER A 1 79 ? 7.013 3.956 -4.139 1.00 62.03 79 SER A C 1
ATOM 620 O O . SER A 1 79 ? 7.767 4.846 -3.738 1.00 62.03 79 SER A O 1
ATOM 622 N N . SER A 1 80 ? 6.025 4.181 -5.007 1.00 54.09 80 SER A N 1
ATOM 623 C CA . SER A 1 80 ? 5.694 5.528 -5.456 1.00 54.09 80 SER A CA 1
ATOM 624 C C . SER A 1 80 ? 5.223 6.357 -4.252 1.00 54.09 80 SER A C 1
ATOM 626 O O . SER A 1 80 ? 4.753 5.773 -3.268 1.00 54.09 80 SER A O 1
ATOM 628 N N . PRO A 1 81 ? 5.271 7.700 -4.312 1.00 51.44 81 PRO A N 1
ATOM 629 C CA . PRO A 1 81 ? 4.649 8.543 -3.288 1.00 51.44 81 PRO A CA 1
ATOM 630 C C . PRO A 1 81 ? 3.163 8.215 -3.060 1.00 51.44 81 PRO A C 1
ATOM 632 O O . PRO A 1 81 ? 2.647 8.447 -1.977 1.00 51.44 81 PRO A O 1
ATOM 635 N N . HIS A 1 82 ? 2.499 7.628 -4.062 1.00 47.88 82 HIS A N 1
ATOM 636 C CA . HIS A 1 82 ? 1.087 7.245 -4.039 1.00 47.88 82 HIS A CA 1
ATOM 637 C C . HIS A 1 82 ? 0.871 5.751 -3.727 1.00 47.88 82 HIS A C 1
ATOM 639 O O . HIS A 1 82 ? -0.242 5.247 -3.841 1.00 47.88 82 HIS A O 1
ATOM 645 N N . GLY A 1 83 ? 1.921 5.018 -3.340 1.00 54.16 83 GLY A N 1
ATOM 646 C CA . GLY A 1 83 ? 1.822 3.604 -2.987 1.00 54.16 83 GLY A CA 1
ATOM 647 C C . GLY A 1 83 ? 1.564 2.681 -4.184 1.00 54.16 83 GLY A C 1
ATOM 648 O O . GLY A 1 83 ? 2.134 2.872 -5.264 1.00 54.16 83 GLY A O 1
ATOM 649 N N . TYR A 1 84 ? 0.768 1.633 -3.946 1.00 49.88 84 TYR A N 1
ATOM 650 C CA . TYR A 1 84 ? 0.432 0.586 -4.913 1.00 49.88 84 TYR A CA 1
ATOM 651 C C . TYR A 1 84 ? -0.358 1.148 -6.102 1.00 49.88 84 TYR A C 1
ATOM 653 O O . TYR A 1 84 ? -1.347 1.853 -5.931 1.00 49.88 84 TYR A O 1
ATOM 661 N N . ARG A 1 85 ? 0.052 0.784 -7.324 1.00 53.34 85 ARG A N 1
ATOM 662 C CA . ARG A 1 85 ? -0.602 1.222 -8.572 1.00 53.34 85 ARG A CA 1
ATOM 663 C C . ARG A 1 85 ? -1.970 0.563 -8.807 1.00 53.34 85 ARG A C 1
ATOM 665 O O . ARG A 1 85 ? -2.756 1.064 -9.602 1.00 53.34 85 ARG A O 1
ATOM 672 N N . ALA A 1 86 ? -2.252 -0.534 -8.106 1.00 57.78 86 ALA A N 1
ATOM 673 C CA . ALA A 1 86 ? -3.539 -1.215 -8.079 1.00 57.78 86 ALA A CA 1
ATOM 674 C C . ALA A 1 86 ? -3.939 -1.459 -6.620 1.00 57.78 86 ALA A C 1
ATOM 676 O O . ALA A 1 86 ? -3.117 -1.899 -5.815 1.00 57.78 86 ALA A O 1
ATOM 677 N N . ARG A 1 87 ? -5.194 -1.155 -6.283 1.00 64.12 87 ARG A N 1
ATOM 678 C CA . ARG A 1 87 ? -5.763 -1.373 -4.953 1.00 64.12 87 ARG A CA 1
ATOM 679 C C . ARG A 1 87 ? -6.971 -2.289 -5.081 1.00 64.12 87 ARG A C 1
ATOM 681 O O . ARG A 1 87 ? -7.966 -1.895 -5.683 1.00 64.12 87 ARG A O 1
ATOM 688 N N . THR A 1 88 ? -6.880 -3.461 -4.467 1.00 64.69 88 THR A N 1
ATOM 689 C CA . THR A 1 88 ? -8.009 -4.369 -4.259 1.00 64.69 88 THR A CA 1
ATOM 690 C C . THR A 1 88 ? -8.311 -4.375 -2.769 1.00 64.69 88 THR A C 1
ATOM 692 O 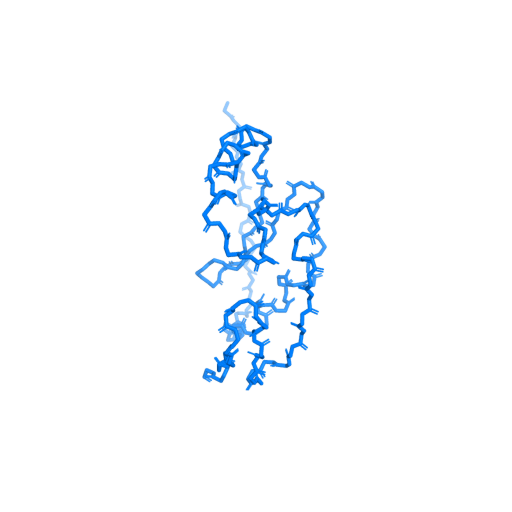O . THR A 1 88 ? -7.439 -4.695 -1.964 1.00 64.69 88 THR A O 1
ATOM 695 N N . THR A 1 89 ? -9.518 -3.958 -2.394 1.00 72.56 89 THR A N 1
ATOM 696 C CA . THR A 1 89 ? -9.973 -3.947 -1.001 1.00 72.56 89 THR A CA 1
ATOM 697 C C . THR A 1 89 ? -11.018 -5.037 -0.838 1.00 72.56 89 THR A C 1
ATOM 699 O O . THR A 1 89 ? -12.026 -5.026 -1.539 1.00 72.56 89 THR A O 1
ATOM 702 N N . VAL A 1 90 ? -10.763 -5.959 0.084 1.00 77.00 90 VAL A N 1
ATOM 703 C CA . VAL A 1 90 ? -11.736 -6.944 0.561 1.00 77.00 90 VAL A CA 1
ATOM 704 C C . VAL A 1 90 ? -12.011 -6.673 2.036 1.00 77.00 90 VAL A C 1
ATOM 706 O O . VAL A 1 90 ? -11.194 -6.042 2.714 1.00 77.00 90 VAL A O 1
ATOM 709 N N . SER A 1 91 ? -13.171 -7.102 2.522 1.00 76.88 91 SER A N 1
ATOM 710 C CA . SER A 1 91 ? -13.468 -7.056 3.953 1.00 76.88 91 SER A CA 1
ATOM 711 C C . SER A 1 91 ? -12.483 -7.935 4.724 1.00 76.88 91 SER A C 1
ATOM 713 O O . SER A 1 91 ? -11.945 -8.903 4.193 1.00 76.88 91 SER A O 1
ATOM 715 N N . PHE A 1 92 ? -12.231 -7.596 5.985 1.00 66.75 92 PHE A N 1
ATOM 716 C CA . PHE A 1 92 ? -11.393 -8.427 6.843 1.00 66.75 92 PHE A CA 1
ATOM 717 C C . PHE A 1 92 ? -12.018 -9.819 7.022 1.00 66.75 92 PHE A C 1
ATOM 719 O O . PHE A 1 92 ? -13.233 -9.923 7.189 1.00 66.75 92 PHE A O 1
ATOM 726 N N . GLY A 1 93 ? -11.197 -10.869 6.949 1.00 78.44 93 GLY A N 1
ATOM 727 C CA . GLY A 1 93 ? -11.658 -12.258 6.951 1.00 78.44 93 GLY A CA 1
ATOM 728 C C . GLY A 1 93 ? -12.131 -12.768 5.586 1.00 78.44 93 GLY A C 1
ATOM 729 O O . GLY A 1 93 ? -12.379 -13.960 5.448 1.00 78.44 93 GLY A O 1
ATOM 730 N N . GLU A 1 94 ? -12.228 -11.915 4.562 1.00 85.38 94 GLU A N 1
ATOM 731 C CA . GLU A 1 94 ? -12.536 -12.371 3.206 1.00 85.38 94 GLU A CA 1
ATOM 732 C C . GLU A 1 94 ? -11.251 -12.725 2.439 1.00 85.38 94 GLU A C 1
ATOM 734 O O . GLU A 1 94 ? -10.235 -12.022 2.540 1.00 85.38 94 GLU A O 1
ATOM 739 N N . PRO A 1 95 ? -11.263 -13.798 1.635 1.00 87.69 95 PRO A N 1
ATOM 740 C CA . PRO A 1 95 ? -10.119 -14.175 0.820 1.00 87.69 95 PRO A CA 1
ATOM 741 C C . PRO A 1 95 ? -9.731 -13.057 -0.158 1.00 87.69 95 PRO A C 1
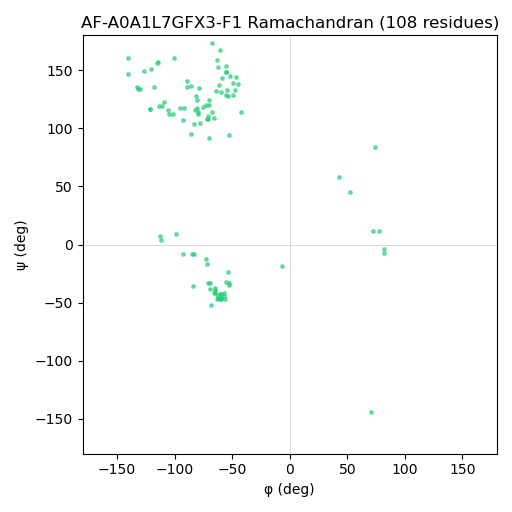ATOM 743 O O . PRO A 1 95 ? -10.565 -12.529 -0.897 1.00 87.69 95 PRO A O 1
ATOM 746 N N . LEU A 1 96 ? -8.439 -12.722 -0.205 1.00 88.44 96 LEU A N 1
ATOM 747 C CA . LEU A 1 96 ? -7.896 -11.727 -1.129 1.00 88.44 96 LEU A CA 1
ATOM 748 C C . LEU A 1 96 ? -7.217 -12.425 -2.310 1.00 88.44 96 LEU A C 1
ATOM 750 O O . LEU A 1 96 ? -6.164 -13.041 -2.150 1.00 88.44 96 LEU A O 1
ATOM 754 N N . HIS A 1 97 ? -7.779 -12.296 -3.515 1.00 87.69 97 HIS A N 1
ATOM 755 C CA . HIS A 1 97 ? -7.102 -12.764 -4.729 1.00 87.69 97 HIS A CA 1
ATOM 756 C C . HIS A 1 97 ? -5.941 -11.831 -5.086 1.00 87.69 97 HIS A C 1
ATOM 758 O O . HIS A 1 97 ? -6.124 -10.631 -5.315 1.00 87.69 97 HIS A O 1
ATOM 764 N N . ILE A 1 98 ? -4.739 -12.400 -5.116 1.00 85.19 98 ILE A N 1
ATOM 765 C CA . ILE A 1 98 ? -3.527 -11.751 -5.596 1.00 85.19 98 ILE A CA 1
ATOM 766 C C 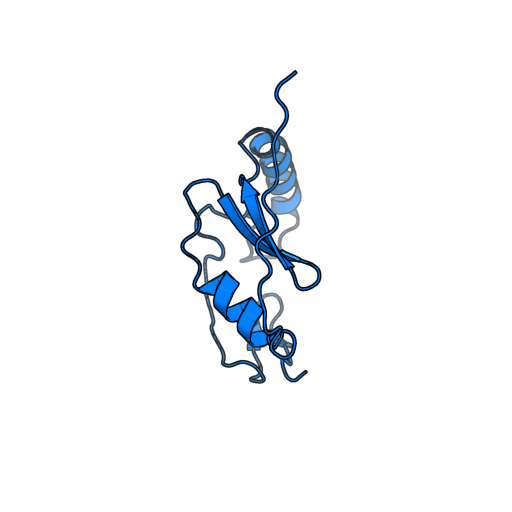. ILE A 1 98 ? -3.395 -12.094 -7.080 1.00 85.19 98 ILE A C 1
ATOM 768 O O . ILE A 1 98 ? -3.240 -13.272 -7.405 1.00 85.19 98 ILE A O 1
ATOM 772 N N . PRO A 1 99 ? -3.436 -11.103 -7.988 1.00 77.50 99 PRO A N 1
ATOM 773 C CA . PRO A 1 99 ? -3.348 -11.370 -9.415 1.00 77.50 99 PRO A CA 1
ATOM 774 C C . PRO A 1 99 ? -1.961 -11.900 -9.809 1.00 77.50 99 PRO A C 1
ATOM 776 O O . PRO A 1 99 ? -1.011 -11.923 -9.016 1.00 77.50 99 PRO A O 1
ATOM 779 N N . ALA A 1 100 ? -1.828 -12.300 -11.074 1.00 77.31 100 ALA A N 1
ATOM 780 C CA . ALA A 1 100 ? -0.532 -12.587 -11.681 1.00 77.31 100 ALA A CA 1
ATOM 781 C C . ALA A 1 100 ? 0.496 -11.464 -11.373 1.00 77.31 100 ALA A C 1
ATOM 783 O O . ALA A 1 100 ? 0.122 -10.288 -11.314 1.00 77.31 100 ALA A O 1
ATOM 784 N N . PRO A 1 101 ? 1.786 -11.793 -11.164 1.00 70.88 101 PRO A N 1
ATOM 785 C CA . PRO A 1 101 ? 2.420 -13.090 -11.427 1.00 70.88 101 PRO A CA 1
ATOM 786 C C . PRO A 1 101 ? 2.252 -14.137 -10.317 1.00 70.88 101 PRO A C 1
ATOM 788 O O . PRO A 1 101 ? 2.657 -15.276 -10.515 1.00 70.88 101 PRO A O 1
ATOM 791 N N . PHE A 1 102 ? 1.704 -13.774 -9.156 1.00 79.62 102 PHE A N 1
ATOM 792 C CA . PHE A 1 102 ? 1.608 -14.706 -8.029 1.00 79.62 102 PHE A CA 1
ATOM 793 C C . PHE A 1 102 ? 0.376 -15.609 -8.120 1.00 79.62 102 PHE A C 1
ATOM 795 O O . PHE A 1 102 ? 0.464 -16.769 -7.737 1.00 79.62 102 PHE A O 1
ATOM 802 N N . ASP A 1 103 ? -0.735 -15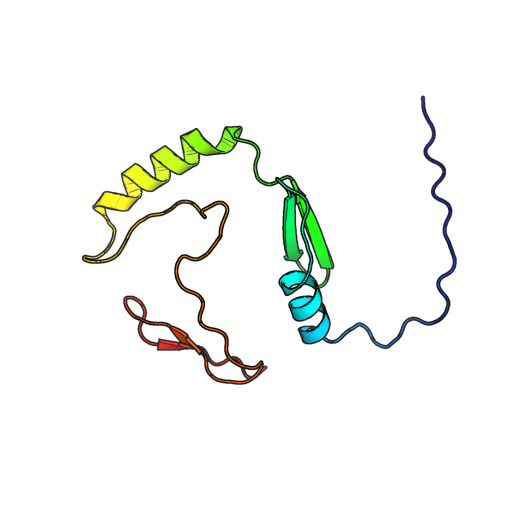.062 -8.624 1.00 83.62 103 ASP A N 1
ATOM 803 C CA . ASP A 1 103 ? -1.989 -15.762 -8.939 1.00 83.62 103 ASP A CA 1
ATOM 804 C C . ASP A 1 103 ? -2.437 -16.777 -7.873 1.00 83.62 103 ASP A C 1
ATOM 806 O O . ASP A 1 103 ? -2.582 -17.974 -8.121 1.00 83.62 103 ASP A O 1
ATOM 810 N N . PHE A 1 104 ? -2.632 -16.293 -6.647 1.00 90.69 104 PHE A N 1
ATOM 811 C CA . PHE A 1 104 ? -3.125 -17.117 -5.547 1.00 90.69 104 PHE A CA 1
ATOM 812 C C . PHE A 1 104 ? -4.119 -16.351 -4.684 1.00 90.69 104 PHE A C 1
ATOM 814 O O . PHE A 1 104 ? -4.167 -15.122 -4.680 1.00 90.69 104 PHE A O 1
ATOM 821 N N . THR A 1 105 ? -4.921 -17.095 -3.930 1.00 92.00 105 THR A N 1
ATOM 822 C CA . THR A 1 105 ? -5.847 -16.515 -2.957 1.00 92.00 105 THR A CA 1
ATOM 823 C C . THR A 1 105 ? -5.188 -16.514 -1.588 1.00 92.00 105 THR A C 1
ATOM 825 O O . THR A 1 105 ? -4.848 -17.572 -1.061 1.00 92.00 105 THR A O 1
ATOM 828 N N . LEU A 1 106 ? -4.977 -15.325 -1.032 1.00 87.06 106 LEU A N 1
ATOM 829 C CA . LEU A 1 106 ? -4.500 -15.145 0.328 1.00 87.06 106 LEU A CA 1
ATOM 830 C C . LEU A 1 106 ? -5.684 -15.303 1.284 1.00 87.06 106 LEU A C 1
ATOM 832 O O . LEU A 1 106 ? -6.634 -14.520 1.232 1.00 87.06 106 LEU A O 1
ATOM 836 N N . ASP A 1 107 ? -5.612 -16.309 2.149 1.00 85.88 107 ASP A N 1
ATOM 837 C CA . ASP A 1 107 ? -6.547 -16.454 3.259 1.00 85.88 107 ASP A CA 1
ATOM 838 C C . ASP A 1 107 ? -6.277 -15.354 4.293 1.00 85.88 107 ASP A C 1
ATOM 840 O O . ASP A 1 107 ? -5.142 -15.178 4.746 1.00 85.88 107 ASP A O 1
ATOM 844 N N . THR A 1 108 ? -7.311 -14.578 4.612 1.00 82.19 108 THR A N 1
ATOM 845 C CA . THR A 1 108 ? -7.242 -13.501 5.606 1.00 82.19 108 THR A CA 1
ATOM 846 C C . THR A 1 108 ? -8.080 -13.799 6.848 1.00 82.19 108 THR A C 1
ATOM 848 O O . THR A 1 108 ? -8.198 -12.933 7.716 1.00 82.19 108 THR A O 1
ATOM 851 N N . THR A 1 109 ? -8.637 -15.012 6.960 1.00 76.19 109 THR A N 1
ATOM 852 C CA . THR A 1 109 ? -9.287 -15.482 8.185 1.00 76.19 109 THR A CA 1
ATOM 853 C C . THR A 1 109 ? -8.209 -15.740 9.243 1.00 76.19 109 THR A C 1
ATOM 855 O O . THR A 1 109 ? -7.360 -16.616 9.091 1.00 76.19 109 THR A O 1
ATOM 858 N N . ILE A 1 110 ? -8.175 -14.899 10.279 1.00 61.12 110 ILE A N 1
ATOM 859 C CA . ILE A 1 110 ? -7.324 -15.082 11.468 1.00 61.12 110 ILE A CA 1
ATOM 860 C C . ILE A 1 110 ? -8.170 -15.702 12.575 1.00 61.12 110 ILE A C 1
ATOM 862 O O . ILE A 1 110 ? -9.327 -15.251 12.731 1.00 61.12 110 ILE A O 1
#

Sequence (110 aa):
MTIMIERATPTETSPAPPAFEDLLRTVAEMDTPDGFKAELIRGKIVVSPFSRLRYSRPMRLLREQLQSHVPDGCFADTSSPHGYRARTTVSFGEPLHIPAPFDFTLDTTI